Protein AF-A0A936ZKY7-F1 (afdb_monomer_lite)

Structure (mmCIF, N/CA/C/O backbone):
data_AF-A0A936ZKY7-F1
#
_entry.id   AF-A0A936ZKY7-F1
#
loop_
_atom_site.group_PDB
_atom_site.id
_atom_site.type_symbol
_atom_site.label_atom_id
_atom_site.label_alt_id
_atom_site.label_comp_id
_atom_site.label_asym_id
_atom_site.label_entity_id
_atom_site.label_seq_id
_atom_site.pdbx_PDB_ins_code
_atom_site.Cartn_x
_atom_site.Cartn_y
_atom_site.Cartn_z
_atom_site.occupancy
_atom_site.B_iso_or_equiv
_atom_site.auth_seq_id
_atom_site.auth_comp_id
_atom_site.auth_asym_id
_atom_site.auth_atom_id
_atom_site.pdbx_PDB_model_num
ATOM 1 N N . MET A 1 1 ? 12.073 -1.180 -9.053 1.00 89.88 1 MET A N 1
ATOM 2 C CA . MET A 1 1 ? 10.635 -1.203 -9.412 1.00 89.88 1 MET A CA 1
ATOM 3 C C . MET A 1 1 ? 10.148 0.223 -9.666 1.00 89.88 1 MET A C 1
ATOM 5 O O . MET A 1 1 ? 10.861 1.143 -9.271 1.00 89.88 1 MET A O 1
ATOM 9 N N . ARG A 1 2 ? 9.019 0.441 -10.356 1.00 96.62 2 ARG A N 1
ATOM 10 C CA . ARG A 1 2 ? 8.497 1.791 -10.652 1.00 96.62 2 ARG A CA 1
ATOM 11 C C . ARG A 1 2 ? 7.019 1.915 -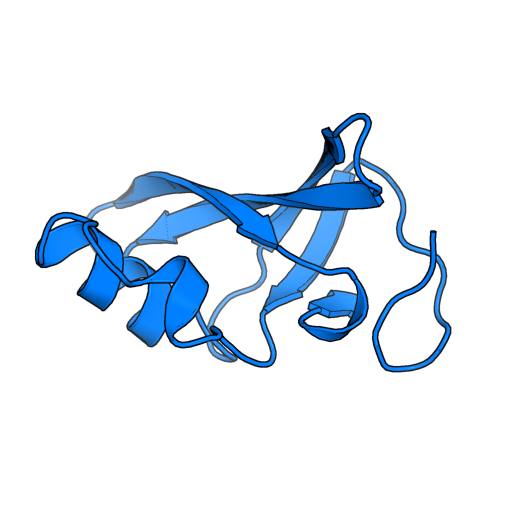10.282 1.00 96.62 2 ARG A C 1
ATOM 13 O O . ARG A 1 2 ? 6.297 0.931 -10.390 1.00 96.62 2 ARG A O 1
ATOM 20 N N . ASP A 1 3 ? 6.619 3.104 -9.851 1.00 97.19 3 ASP A N 1
ATOM 21 C CA . ASP A 1 3 ? 5.248 3.463 -9.485 1.00 97.19 3 ASP A CA 1
ATOM 22 C C . ASP A 1 3 ? 4.349 3.672 -10.722 1.00 97.19 3 ASP A C 1
ATOM 24 O O . ASP A 1 3 ? 4.796 3.537 -11.867 1.00 97.19 3 ASP A O 1
ATOM 28 N N . VAL A 1 4 ? 3.085 4.045 -10.501 1.00 97.00 4 VAL A N 1
ATOM 29 C CA . VAL A 1 4 ? 2.103 4.316 -11.568 1.00 97.00 4 VAL A CA 1
ATOM 30 C C . VAL A 1 4 ? 2.515 5.435 -12.542 1.00 97.00 4 VAL A C 1
ATOM 32 O O . VAL A 1 4 ? 2.042 5.468 -13.674 1.00 97.00 4 VAL A O 1
ATOM 35 N N . ASN A 1 5 ? 3.426 6.324 -12.140 1.00 96.69 5 ASN A N 1
ATOM 36 C CA . ASN A 1 5 ? 3.940 7.439 -12.938 1.00 96.69 5 ASN A CA 1
ATOM 37 C C . ASN A 1 5 ? 5.341 7.160 -13.514 1.00 96.69 5 ASN A C 1
ATOM 39 O O . ASN A 1 5 ? 5.981 8.057 -14.064 1.00 96.69 5 ASN A O 1
ATOM 43 N N . GLY A 1 6 ? 5.858 5.939 -13.361 1.00 96.38 6 GLY A N 1
ATOM 44 C CA . GLY A 1 6 ? 7.201 5.571 -13.794 1.00 96.38 6 GLY A CA 1
ATOM 45 C C . GLY A 1 6 ? 8.326 6.071 -12.881 1.00 96.38 6 GLY A C 1
ATOM 46 O O . GLY A 1 6 ? 9.497 5.902 -13.237 1.00 96.38 6 GLY A O 1
ATOM 47 N N . LYS A 1 7 ? 8.034 6.651 -11.711 1.00 96.75 7 LYS A N 1
ATOM 48 C CA . LYS A 1 7 ? 9.055 7.025 -10.720 1.00 96.75 7 LYS A CA 1
ATOM 49 C C . LYS A 1 7 ? 9.616 5.773 -10.038 1.00 96.75 7 LYS A C 1
ATOM 51 O O . LYS A 1 7 ? 8.877 4.813 -9.832 1.00 96.75 7 LYS A O 1
ATOM 56 N N . PRO A 1 8 ? 10.912 5.737 -9.691 1.00 96.44 8 PRO A N 1
ATOM 57 C CA . PRO A 1 8 ? 11.483 4.608 -8.969 1.00 96.44 8 PRO A CA 1
ATOM 58 C C . PRO A 1 8 ? 10.863 4.473 -7.573 1.00 96.44 8 PRO A C 1
ATOM 60 O O . PRO A 1 8 ? 10.679 5.460 -6.867 1.00 96.44 8 PRO A O 1
ATOM 63 N N . LEU A 1 9 ? 10.582 3.233 -7.182 1.00 96.44 9 LEU A N 1
ATOM 64 C CA . LEU A 1 9 ? 10.184 2.861 -5.827 1.00 96.44 9 LEU A CA 1
ATOM 65 C C . LEU A 1 9 ? 11.421 2.360 -5.076 1.00 96.44 9 LEU A C 1
ATOM 67 O O . LEU A 1 9 ? 12.106 1.461 -5.572 1.00 96.44 9 LEU A O 1
ATOM 71 N N . ILE A 1 10 ? 11.716 2.984 -3.934 1.00 95.69 10 ILE A N 1
ATOM 72 C CA . ILE A 1 10 ? 12.914 2.753 -3.116 1.00 95.69 10 ILE A CA 1
ATOM 73 C C . ILE A 1 10 ? 12.471 2.438 -1.687 1.00 95.69 10 ILE A C 1
ATOM 75 O O . ILE A 1 10 ? 11.582 3.105 -1.157 1.00 95.69 10 ILE A O 1
ATOM 79 N N . ASP A 1 11 ? 13.102 1.452 -1.059 1.00 95.69 11 ASP A N 1
ATOM 80 C CA . ASP A 1 11 ? 12.816 1.066 0.323 1.00 95.69 11 ASP A CA 1
ATOM 81 C C . ASP A 1 11 ? 13.015 2.243 1.286 1.00 95.69 11 ASP A C 1
ATOM 83 O O . ASP A 1 11 ? 13.970 3.016 1.196 1.00 95.69 11 ASP A O 1
ATOM 87 N N . GLY A 1 12 ? 12.073 2.402 2.211 1.00 96.38 12 GLY A N 1
ATOM 88 C CA . GLY A 1 12 ? 11.998 3.533 3.128 1.00 96.38 12 GLY A CA 1
ATOM 89 C C . GLY A 1 12 ? 11.380 4.801 2.535 1.00 96.38 12 GLY A C 1
ATOM 90 O O . GLY A 1 12 ? 11.129 5.736 3.296 1.00 96.38 12 GLY A O 1
ATOM 91 N N . ALA A 1 13 ? 11.100 4.854 1.228 1.00 96.25 13 ALA A N 1
ATOM 92 C CA . ALA A 1 13 ? 10.441 6.006 0.624 1.00 96.25 13 ALA A CA 1
ATOM 93 C C . ALA A 1 13 ? 8.995 6.155 1.109 1.00 96.25 13 ALA A C 1
ATOM 95 O O . ALA A 1 13 ? 8.316 5.184 1.458 1.00 96.25 13 ALA A O 1
ATOM 96 N N . SER A 1 14 ? 8.520 7.399 1.081 1.00 97.31 14 SER A N 1
ATOM 97 C CA . SER A 1 14 ? 7.115 7.701 1.293 1.00 97.31 14 SER A CA 1
ATOM 98 C C . SER A 1 14 ? 6.352 7.580 -0.027 1.00 97.31 14 SER A C 1
ATOM 100 O O . SER A 1 14 ? 6.799 8.052 -1.075 1.00 97.31 14 SER A O 1
ATOM 102 N N . VAL A 1 15 ? 5.223 6.881 0.012 1.00 97.81 15 VAL A N 1
ATOM 103 C CA . VAL A 1 15 ? 4.374 6.612 -1.151 1.00 97.81 15 VAL A CA 1
ATOM 104 C C . VAL A 1 15 ? 2.909 6.760 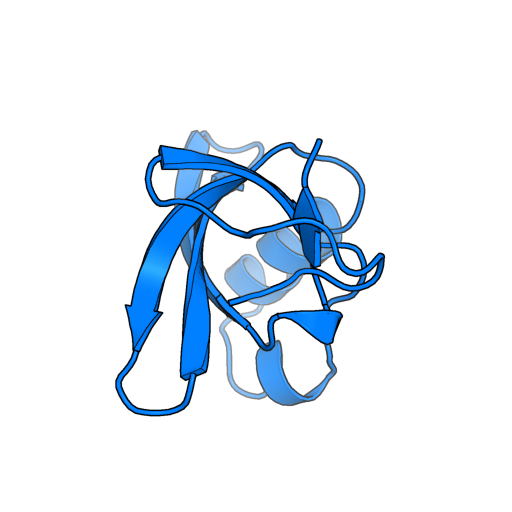-0.760 1.00 97.81 15 VAL A C 1
ATOM 106 O O . VAL A 1 15 ? 2.558 6.666 0.412 1.00 97.81 15 VAL A O 1
ATOM 109 N N . ARG A 1 16 ? 2.023 6.965 -1.731 1.00 97.75 16 ARG A N 1
ATOM 110 C CA . ARG A 1 16 ? 0.570 6.887 -1.527 1.00 97.75 16 ARG A CA 1
ATOM 111 C C . ARG A 1 16 ? 0.007 5.679 -2.244 1.00 97.75 16 ARG A C 1
ATOM 113 O O . ARG A 1 16 ? 0.353 5.435 -3.400 1.00 97.75 16 ARG A O 1
ATOM 120 N N . LEU A 1 17 ? -0.909 4.977 -1.586 1.00 97.81 17 LEU A N 1
ATOM 121 C CA . LEU A 1 17 ? -1.793 4.027 -2.247 1.00 97.81 17 LEU A CA 1
ATOM 122 C C . LEU A 1 17 ? -2.863 4.816 -3.008 1.00 97.81 17 LEU A C 1
ATOM 124 O O . LEU A 1 17 ? -3.706 5.458 -2.394 1.00 97.81 17 LEU A O 1
ATOM 128 N N . ILE A 1 18 ? -2.824 4.785 -4.337 1.00 97.50 18 ILE A N 1
ATOM 129 C CA . ILE A 1 18 ? -3.742 5.543 -5.201 1.00 97.50 18 ILE A CA 1
ATOM 130 C C . ILE A 1 18 ? -5.061 4.796 -5.417 1.00 97.50 18 ILE A C 1
ATOM 132 O O . ILE A 1 18 ? -6.115 5.401 -5.615 1.00 97.50 18 ILE A O 1
ATOM 136 N N . ARG A 1 19 ? -5.014 3.462 -5.366 1.00 95.56 19 ARG A N 1
ATOM 137 C CA . ARG A 1 19 ? -6.190 2.595 -5.458 1.00 95.56 19 ARG A CA 1
ATOM 138 C C . ARG A 1 19 ? -5.999 1.331 -4.627 1.00 95.56 19 ARG A C 1
ATOM 140 O O . ARG A 1 19 ? -4.924 0.737 -4.659 1.00 95.56 19 ARG A O 1
ATOM 147 N N . ALA A 1 20 ? -7.063 0.878 -3.977 1.00 95.50 20 ALA A N 1
ATOM 148 C CA . ALA A 1 20 ? -7.140 -0.442 -3.364 1.00 95.50 20 ALA A CA 1
ATOM 149 C C . ALA A 1 20 ? -7.951 -1.376 -4.286 1.00 95.50 20 ALA A C 1
ATOM 151 O O . ALA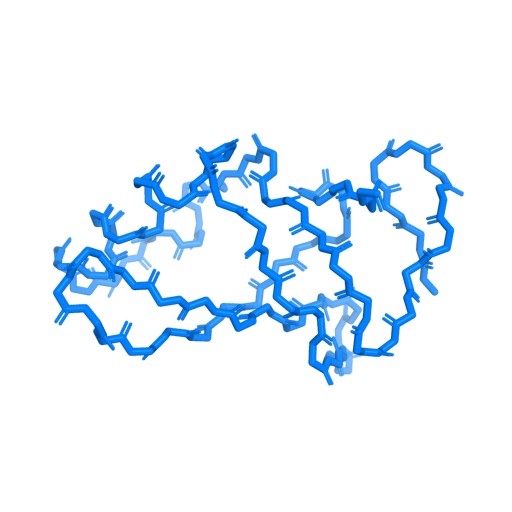 A 1 20 ? -9.164 -1.184 -4.411 1.00 95.50 20 ALA A O 1
ATOM 152 N N . PRO A 1 21 ? -7.322 -2.344 -4.982 1.00 94.00 21 PRO A N 1
ATOM 153 C CA . PRO A 1 21 ? -8.057 -3.289 -5.821 1.00 94.00 21 PRO A CA 1
ATOM 154 C C . PRO A 1 21 ? -8.989 -4.162 -4.968 1.00 94.00 21 PRO A C 1
ATOM 156 O O . PRO A 1 21 ? -8.700 -4.442 -3.807 1.00 94.00 21 PRO A O 1
ATOM 159 N N . ALA A 1 22 ? -10.112 -4.613 -5.532 1.00 94.62 22 ALA A N 1
ATOM 160 C CA . ALA A 1 22 ? -11.099 -5.400 -4.786 1.00 94.62 22 ALA A CA 1
ATOM 161 C C . ALA A 1 22 ? -10.507 -6.712 -4.245 1.00 94.62 22 ALA A C 1
ATOM 163 O O . ALA A 1 22 ? -10.918 -7.198 -3.195 1.00 94.62 22 ALA A O 1
ATOM 164 N N . GLU A 1 23 ? -9.525 -7.266 -4.952 1.00 94.50 23 GLU A N 1
ATOM 165 C CA . GLU A 1 23 ? -8.767 -8.458 -4.582 1.00 94.50 23 GLU A CA 1
ATOM 166 C C . GLU A 1 23 ? -7.946 -8.249 -3.309 1.00 94.50 23 GLU A C 1
ATOM 168 O O . GLU A 1 23 ? -7.853 -9.177 -2.515 1.00 94.50 23 GLU A O 1
ATOM 173 N N . LEU A 1 24 ? -7.419 -7.038 -3.081 1.00 95.19 24 LEU A N 1
ATOM 174 C CA . LEU A 1 24 ? -6.695 -6.698 -1.851 1.00 95.19 24 LEU A CA 1
ATOM 175 C C . LEU A 1 24 ? -7.615 -6.766 -0.629 1.00 95.19 24 LEU A C 1
ATOM 177 O O . LEU A 1 24 ? -7.190 -7.170 0.441 1.00 95.19 24 LEU A O 1
ATOM 181 N N . LEU A 1 25 ? -8.877 -6.363 -0.789 1.00 96.56 25 LEU A N 1
ATOM 182 C CA . LEU A 1 25 ? -9.843 -6.281 0.310 1.00 96.56 25 LEU A CA 1
ATOM 183 C C . LEU A 1 25 ? -10.574 -7.606 0.560 1.00 96.56 25 LEU A C 1
ATOM 185 O O . LEU A 1 25 ? -11.205 -7.795 1.601 1.00 96.56 25 LEU A O 1
ATOM 189 N N . ARG A 1 26 ? -10.557 -8.517 -0.416 1.00 96.19 26 ARG A N 1
ATOM 190 C CA . ARG A 1 26 ? -11.368 -9.733 -0.388 1.00 96.19 26 ARG A CA 1
ATOM 191 C C . ARG A 1 26 ? -10.854 -10.696 0.679 1.00 96.19 26 ARG A C 1
ATOM 193 O O . ARG A 1 26 ? -9.724 -11.157 0.614 1.00 96.19 26 ARG A O 1
ATOM 200 N N . GLY A 1 27 ? -11.734 -11.064 1.610 1.00 92.50 27 GLY A N 1
ATOM 201 C CA . GLY A 1 27 ? -11.419 -12.021 2.674 1.00 92.50 27 GLY A CA 1
ATOM 202 C C . GLY A 1 27 ? -10.705 -11.412 3.882 1.00 92.50 27 GLY A C 1
ATOM 203 O O . GLY A 1 27 ? -10.466 -12.137 4.843 1.00 92.50 27 GLY A O 1
ATOM 204 N N . LEU A 1 28 ? -10.418 -10.105 3.866 1.00 95.44 28 LEU A N 1
ATOM 205 C CA . LEU A 1 28 ? -9.914 -9.399 5.040 1.00 95.44 28 LEU A CA 1
ATOM 206 C C . LEU A 1 28 ? -11.041 -9.131 6.054 1.00 95.44 28 LEU A C 1
ATOM 208 O O . LEU A 1 28 ? -12.193 -8.925 5.642 1.00 95.44 28 LEU A O 1
ATOM 212 N N . PRO A 1 29 ? -10.727 -9.077 7.360 1.00 96.19 29 PRO A N 1
ATOM 213 C CA . PRO A 1 29 ? -11.611 -8.515 8.376 1.00 96.19 29 PRO A CA 1
ATOM 214 C C . PRO A 1 29 ? -12.159 -7.142 7.973 1.00 96.19 29 PRO A C 1
ATOM 216 O O . PRO A 1 29 ? -11.510 -6.381 7.253 1.00 96.19 29 PRO A O 1
ATOM 219 N N . LEU A 1 30 ? -13.370 -6.815 8.434 1.00 95.81 30 LEU A N 1
ATOM 220 C CA . LEU A 1 30 ? -14.014 -5.544 8.089 1.00 95.81 30 LEU A CA 1
ATOM 221 C C . LEU A 1 30 ? -13.159 -4.339 8.515 1.00 95.81 30 LEU A C 1
ATOM 223 O O . LEU A 1 30 ? -13.035 -3.394 7.742 1.00 95.81 30 LEU A O 1
ATOM 227 N N . GLU A 1 31 ? -12.533 -4.411 9.691 1.00 95.50 31 GLU A N 1
ATOM 228 C CA . GLU A 1 31 ? -11.655 -3.359 10.219 1.00 95.50 31 GLU A CA 1
ATOM 229 C C . GLU A 1 31 ? -10.467 -3.062 9.291 1.00 95.50 31 GLU A C 1
ATOM 231 O O . GLU A 1 31 ? -10.215 -1.904 8.965 1.00 95.50 31 GLU A O 1
ATOM 236 N N . ASP A 1 32 ? -9.810 -4.096 8.761 1.00 96.12 32 ASP A N 1
ATOM 237 C CA . ASP A 1 32 ? -8.688 -3.939 7.831 1.00 96.12 32 ASP A CA 1
ATOM 238 C C . ASP A 1 32 ? -9.158 -3.377 6.488 1.00 96.12 32 ASP A C 1
ATOM 240 O O . ASP A 1 32 ? -8.503 -2.521 5.889 1.00 96.12 32 ASP A O 1
ATOM 244 N N . GLN A 1 33 ? -10.329 -3.814 6.008 1.00 97.31 33 GLN A N 1
ATOM 245 C CA . GLN A 1 33 ? -10.910 -3.245 4.793 1.00 97.31 33 GLN A CA 1
ATOM 246 C C . GLN A 1 33 ? -11.192 -1.749 4.952 1.00 97.31 33 GLN A C 1
ATOM 248 O O . GLN A 1 33 ? -10.945 -0.976 4.024 1.00 97.31 33 GLN A O 1
ATOM 253 N N . GLU A 1 34 ? -11.729 -1.337 6.099 1.00 96.31 34 GLU A N 1
ATOM 254 C CA . GLU A 1 34 ? -11.998 0.066 6.411 1.00 96.31 34 GLU A CA 1
ATOM 255 C C . GLU A 1 34 ? -10.703 0.868 6.5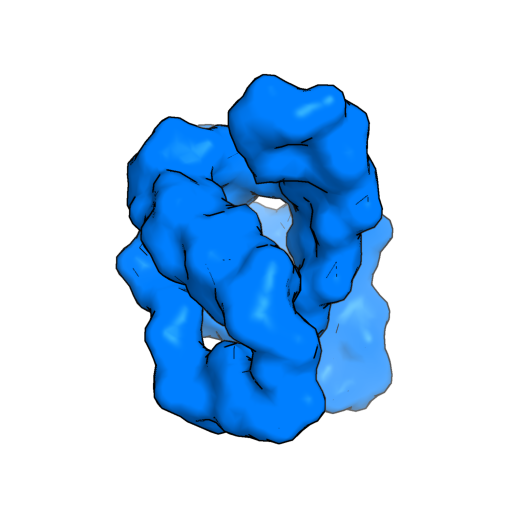59 1.00 96.31 34 GLU A C 1
ATOM 257 O O . GLU A 1 34 ? -10.597 1.943 5.965 1.00 96.31 34 GLU A O 1
ATOM 262 N N . ALA A 1 35 ? -9.692 0.325 7.241 1.00 97.38 35 ALA A N 1
ATOM 263 C CA . ALA A 1 35 ? -8.379 0.948 7.381 1.00 97.38 35 ALA A CA 1
ATOM 264 C C . ALA A 1 35 ? -7.706 1.178 6.018 1.00 97.38 35 ALA A C 1
ATOM 266 O O . ALA A 1 35 ? -7.233 2.281 5.742 1.00 97.38 35 ALA A O 1
ATOM 267 N N . ILE A 1 36 ? -7.712 0.181 5.126 1.00 97.62 36 ILE A N 1
ATOM 268 C CA . ILE A 1 36 ? -7.132 0.300 3.779 1.00 97.62 36 ILE A CA 1
ATOM 269 C C . ILE A 1 36 ? -7.919 1.305 2.927 1.00 97.62 36 ILE A C 1
ATOM 271 O O . ILE A 1 36 ? -7.320 2.124 2.224 1.00 97.62 36 ILE A O 1
ATOM 275 N N . ARG A 1 37 ? -9.259 1.269 2.976 1.00 96.25 37 ARG A N 1
ATOM 276 C CA . ARG A 1 37 ? -10.107 2.224 2.239 1.00 96.25 37 ARG A CA 1
ATOM 277 C C . ARG A 1 37 ? -9.865 3.653 2.701 1.00 96.25 37 ARG A C 1
ATOM 279 O O . ARG A 1 37 ? -9.697 4.519 1.853 1.00 96.25 37 ARG A O 1
ATOM 286 N N . TRP A 1 38 ? -9.808 3.875 4.013 1.00 95.88 38 TRP A N 1
ATOM 287 C CA . TRP A 1 38 ? -9.464 5.171 4.589 1.00 95.88 38 TRP A CA 1
ATOM 288 C C . TRP A 1 38 ? -8.067 5.616 4.160 1.00 95.88 38 TRP A C 1
ATOM 290 O O . TRP A 1 38 ? -7.884 6.760 3.772 1.00 95.88 38 TRP A O 1
ATOM 300 N N . ALA A 1 39 ? -7.084 4.716 4.181 1.00 96.62 39 ALA A N 1
ATOM 301 C CA . ALA A 1 39 ? -5.707 5.069 3.874 1.00 96.62 39 ALA A CA 1
ATOM 302 C C . ALA A 1 39 ? -5.472 5.374 2.381 1.00 96.62 39 ALA A C 1
ATOM 304 O O . ALA A 1 39 ? -4.531 6.090 2.026 1.00 96.62 39 ALA A O 1
ATOM 305 N N . THR A 1 40 ? -6.316 4.837 1.497 1.00 96.94 40 THR A N 1
ATOM 306 C CA . THR A 1 40 ? -6.227 5.046 0.047 1.00 96.94 40 THR A CA 1
ATOM 307 C C . THR A 1 40 ? -6.398 6.531 -0.283 1.00 96.94 40 THR A C 1
ATOM 309 O O . THR A 1 40 ? -7.417 7.131 0.030 1.00 96.94 40 THR A O 1
ATOM 312 N N . ASN A 1 41 ? -5.406 7.119 -0.951 1.00 92.69 41 ASN A N 1
ATOM 313 C CA . ASN A 1 41 ? -5.245 8.544 -1.271 1.00 92.69 41 ASN A CA 1
ATOM 314 C C . ASN A 1 41 ? -5.081 9.510 -0.087 1.00 92.69 41 ASN A C 1
ATOM 316 O O . ASN A 1 41 ? -4.518 10.588 -0.295 1.00 92.69 41 ASN A O 1
ATOM 320 N N . GLU A 1 42 ? -5.470 9.144 1.131 1.00 91.31 42 GLU A N 1
ATOM 321 C CA . GLU A 1 42 ? -5.426 10.049 2.284 1.00 91.31 42 GLU A CA 1
ATOM 322 C C . GLU A 1 42 ? -4.043 10.118 2.937 1.00 91.31 42 GLU A C 1
ATOM 324 O O . GLU A 1 42 ? -3.536 11.212 3.209 1.00 91.31 42 GLU A O 1
ATOM 329 N N . VAL A 1 43 ? -3.391 8.969 3.149 1.00 94.56 43 VAL A N 1
ATOM 330 C CA . VAL A 1 43 ? -2.152 8.908 3.937 1.00 94.56 43 VAL A CA 1
ATOM 331 C C . VAL A 1 43 ? -0.922 8.546 3.126 1.00 94.56 43 VAL A C 1
ATOM 333 O O . VAL A 1 43 ? -0.940 7.748 2.189 1.00 94.56 43 VAL A O 1
ATOM 336 N N . ALA A 1 44 ? 0.186 9.142 3.549 1.00 96.44 44 ALA A N 1
ATOM 337 C CA . ALA A 1 44 ? 1.512 8.726 3.156 1.00 96.44 44 ALA A CA 1
ATOM 338 C C . ALA A 1 44 ? 1.875 7.429 3.898 1.00 96.44 44 ALA A C 1
ATOM 340 O O . ALA A 1 44 ? 1.847 7.369 5.127 1.00 96.44 44 ALA A O 1
ATOM 341 N N . MET A 1 45 ? 2.212 6.400 3.136 1.00 97.94 45 MET A N 1
ATOM 342 C CA . MET A 1 45 ? 2.657 5.095 3.608 1.00 97.94 45 MET A CA 1
ATOM 343 C C . MET A 1 45 ? 4.170 4.986 3.443 1.00 97.94 45 MET A C 1
ATOM 345 O O . MET A 1 45 ? 4.769 5.675 2.610 1.00 97.94 45 MET A O 1
ATOM 349 N N . ARG A 1 46 ? 4.800 4.107 4.215 1.00 98.25 46 ARG A N 1
ATOM 350 C CA . ARG A 1 46 ? 6.212 3.771 4.039 1.00 98.25 46 ARG A CA 1
ATOM 351 C C . ARG A 1 46 ? 6.325 2.532 3.163 1.00 98.25 46 ARG A C 1
ATOM 353 O O . ARG A 1 46 ? 5.726 1.511 3.479 1.00 98.25 46 ARG A O 1
ATOM 360 N N . LEU A 1 47 ? 7.125 2.602 2.103 1.00 98.00 47 LEU A N 1
ATOM 361 C CA . LEU A 1 47 ? 7.521 1.414 1.353 1.00 98.00 47 LEU A CA 1
ATOM 362 C C . LEU A 1 47 ? 8.550 0.640 2.178 1.00 98.00 47 LEU A C 1
ATOM 364 O O . LEU A 1 47 ? 9.606 1.182 2.509 1.00 98.00 47 LEU A O 1
ATOM 368 N N . VAL A 1 48 ? 8.231 -0.594 2.553 1.00 97.62 48 VAL A N 1
ATOM 369 C CA . VAL A 1 48 ? 9.083 -1.405 3.442 1.00 97.62 48 VAL A CA 1
ATOM 370 C C . VAL A 1 48 ? 9.954 -2.387 2.668 1.00 97.62 48 VAL A C 1
ATOM 372 O O . VAL A 1 48 ? 11.055 -2.695 3.115 1.00 97.62 48 VAL A O 1
ATOM 375 N N . GLY A 1 49 ? 9.490 -2.813 1.496 1.00 96.56 49 GLY A N 1
ATOM 376 C CA . GLY A 1 49 ? 10.214 -3.710 0.610 1.00 96.56 49 GLY A CA 1
ATOM 377 C C . GLY A 1 49 ? 9.341 -4.186 -0.545 1.00 96.56 49 GLY A C 1
ATOM 378 O O . GLY A 1 49 ? 8.331 -3.560 -0.891 1.00 96.56 49 GLY A O 1
ATOM 379 N N . ALA A 1 50 ? 9.729 -5.313 -1.131 1.00 96.44 50 ALA A N 1
ATOM 380 C CA . ALA A 1 50 ? 8.973 -6.007 -2.160 1.00 96.44 50 ALA A CA 1
ATOM 381 C C . ALA A 1 50 ? 9.026 -7.522 -1.938 1.00 96.44 50 ALA A C 1
ATOM 383 O O . ALA A 1 50 ? 10.013 -8.028 -1.403 1.00 96.44 50 ALA A O 1
ATOM 384 N N . ASP A 1 51 ? 7.978 -8.230 -2.354 1.00 96.00 51 ASP A N 1
ATOM 385 C CA . ASP A 1 51 ? 7.957 -9.694 -2.347 1.00 96.00 51 ASP A CA 1
ATOM 386 C C . ASP A 1 51 ? 8.591 -10.287 -3.622 1.00 96.00 51 ASP A C 1
ATOM 388 O O . ASP A 1 51 ? 8.892 -9.585 -4.594 1.00 96.00 51 ASP A O 1
ATOM 392 N N . ASP A 1 52 ? 8.750 -11.613 -3.640 1.00 96.56 52 ASP A N 1
ATOM 393 C CA . ASP A 1 52 ? 9.293 -12.354 -4.788 1.00 96.56 52 ASP A CA 1
ATOM 394 C C . ASP A 1 52 ? 8.383 -12.308 -6.036 1.00 96.56 52 ASP A C 1
ATOM 396 O O . ASP A 1 52 ? 8.796 -12.705 -7.128 1.00 96.56 52 ASP A O 1
ATOM 400 N N . TYR A 1 53 ? 7.149 -11.810 -5.901 1.00 95.38 53 TYR A N 1
ATOM 401 C CA . TYR A 1 53 ? 6.171 -11.668 -6.982 1.00 95.38 53 TYR A CA 1
ATOM 402 C C . TYR A 1 53 ? 6.137 -10.249 -7.573 1.00 95.38 53 TYR A C 1
ATOM 404 O O . TYR A 1 53 ? 5.393 -9.994 -8.524 1.00 95.38 53 TYR A O 1
ATOM 412 N N . GLY A 1 54 ? 6.952 -9.326 -7.052 1.00 95.00 54 GLY A N 1
ATOM 413 C CA . GLY A 1 54 ? 7.036 -7.945 -7.520 1.00 95.00 54 GLY A CA 1
ATOM 414 C C . GLY A 1 54 ? 5.939 -7.025 -6.980 1.00 95.00 54 GLY A C 1
ATOM 415 O O . GLY A 1 54 ? 5.713 -5.954 -7.551 1.00 95.00 54 GLY A O 1
ATOM 416 N N . ASN A 1 55 ? 5.251 -7.408 -5.904 1.00 97.25 55 ASN A N 1
ATOM 417 C CA . ASN A 1 55 ? 4.408 -6.492 -5.141 1.00 97.25 55 ASN A CA 1
ATOM 418 C C . ASN A 1 55 ? 5.271 -5.679 -4.174 1.00 97.25 55 ASN A C 1
ATOM 420 O O . ASN A 1 55 ? 6.276 -6.170 -3.668 1.00 97.25 55 ASN A O 1
ATOM 424 N N . VAL A 1 56 ? 4.867 -4.442 -3.889 1.00 97.44 56 VAL A N 1
ATOM 425 C CA . VAL A 1 56 ? 5.451 -3.646 -2.804 1.00 97.44 56 VAL A CA 1
ATOM 426 C C . VAL A 1 56 ? 4.731 -3.909 -1.500 1.00 97.44 56 VAL A C 1
ATOM 428 O O . VAL A 1 56 ? 3.502 -3.956 -1.474 1.00 97.44 56 VAL A O 1
ATOM 431 N N . GLU A 1 57 ? 5.498 -3.993 -0.422 1.00 98.25 57 GLU A N 1
ATOM 432 C CA . GLU A 1 57 ? 4.971 -3.947 0.933 1.00 98.25 57 GLU A CA 1
ATOM 433 C C . GLU A 1 57 ? 4.870 -2.492 1.394 1.00 98.25 57 GLU A C 1
ATOM 435 O O . GLU A 1 57 ? 5.843 -1.732 1.312 1.00 98.25 57 GLU A O 1
ATOM 440 N N . LEU A 1 58 ? 3.697 -2.106 1.892 1.00 98.12 58 LEU A N 1
ATOM 441 C CA . LEU A 1 58 ? 3.436 -0.786 2.451 1.00 98.12 58 LEU A CA 1
ATOM 442 C C . LEU A 1 58 ? 3.083 -0.898 3.927 1.00 98.12 58 LEU A C 1
ATOM 444 O O . LEU A 1 58 ? 2.213 -1.681 4.292 1.00 98.12 58 LEU A O 1
ATOM 448 N N . GLU A 1 59 ? 3.699 -0.054 4.746 1.00 98.44 59 GLU A N 1
ATOM 449 C CA . GLU A 1 59 ? 3.379 0.131 6.159 1.00 98.44 59 GLU A CA 1
ATOM 450 C C . GLU A 1 59 ? 2.606 1.445 6.348 1.00 98.44 59 GLU A C 1
ATOM 452 O O . GLU A 1 59 ? 3.025 2.504 5.863 1.00 98.44 59 GLU A O 1
ATOM 457 N N . PHE A 1 60 ? 1.503 1.402 7.099 1.00 97.81 60 PHE A N 1
ATOM 458 C CA . PHE A 1 60 ? 0.768 2.598 7.519 1.00 97.81 60 PHE A CA 1
ATOM 459 C C . PHE A 1 60 ? 0.122 2.426 8.898 1.00 97.81 60 PHE A C 1
ATOM 461 O O . PHE A 1 60 ? 0.095 1.331 9.461 1.00 97.81 60 PHE A O 1
ATOM 468 N N . LYS A 1 61 ? -0.371 3.529 9.469 1.00 97.56 61 LYS A N 1
ATOM 469 C CA . LYS A 1 61 ? -1.178 3.520 10.694 1.00 97.56 61 LYS A CA 1
ATOM 470 C C . LYS A 1 61 ? -2.573 4.046 10.406 1.00 97.56 61 LYS A C 1
ATOM 472 O O . LYS A 1 61 ? -2.695 5.061 9.726 1.00 97.56 61 LYS A O 1
ATOM 477 N N . ASP A 1 62 ? -3.584 3.378 10.938 1.00 95.88 62 ASP A N 1
ATOM 478 C CA . ASP A 1 62 ? -4.973 3.829 10.861 1.00 95.88 62 ASP A CA 1
ATOM 479 C C . ASP A 1 62 ? -5.282 4.928 11.913 1.00 95.88 62 ASP A C 1
ATOM 481 O O . ASP A 1 62 ? -4.415 5.257 12.736 1.00 95.88 62 ASP A O 1
ATOM 485 N N . PRO A 1 63 ? -6.499 5.513 11.932 1.00 94.25 63 PRO A N 1
ATOM 486 C CA . PRO A 1 63 ? -6.874 6.548 12.903 1.00 94.25 63 PRO A CA 1
ATOM 487 C C . PRO A 1 63 ? -6.838 6.104 14.369 1.00 94.25 63 PRO A C 1
ATOM 489 O O . PRO A 1 63 ? -6.725 6.949 15.255 1.00 94.25 63 PRO A O 1
ATOM 492 N N . SER A 1 64 ? -6.930 4.798 14.640 1.00 95.25 64 SER A N 1
ATOM 493 C CA . SER A 1 64 ? -6.802 4.237 15.990 1.00 95.25 64 SER A CA 1
ATOM 494 C C . SER A 1 64 ? -5.339 4.137 16.445 1.00 95.25 64 SER A C 1
ATOM 496 O O . SER A 1 64 ? -5.061 3.901 17.620 1.00 95.25 64 SER A O 1
ATOM 498 N N . GLY A 1 65 ? -4.393 4.352 15.526 1.00 95.44 65 GLY A N 1
ATOM 499 C CA . GLY A 1 65 ? -2.960 4.193 15.743 1.00 95.44 65 GLY A CA 1
ATOM 500 C C . GLY A 1 65 ? -2.457 2.769 15.493 1.00 95.44 65 GLY A C 1
ATOM 501 O O . GLY A 1 65 ? -1.252 2.529 15.649 1.00 95.44 65 GLY A O 1
ATOM 502 N N . THR A 1 66 ? -3.340 1.853 15.085 1.00 96.69 66 THR A N 1
ATOM 503 C CA . THR A 1 66 ? -3.001 0.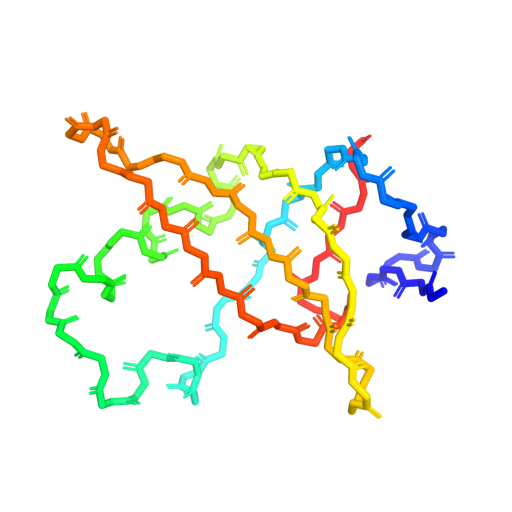465 14.754 1.00 96.69 66 THR A CA 1
ATOM 504 C C . THR A 1 66 ? -2.194 0.431 13.465 1.00 96.69 66 THR A C 1
ATOM 506 O O . THR A 1 66 ? -2.450 1.189 12.529 1.00 96.69 66 THR A O 1
ATOM 509 N N . ARG A 1 67 ? -1.154 -0.406 13.445 1.00 97.38 67 ARG A N 1
ATOM 510 C CA . ARG A 1 67 ? -0.219 -0.515 12.325 1.00 97.38 67 ARG A CA 1
ATOM 511 C C . ARG A 1 67 ? -0.623 -1.661 11.407 1.00 97.38 67 ARG A C 1
ATOM 513 O O . ARG A 1 67 ? -0.868 -2.763 11.884 1.00 97.38 67 ARG A O 1
ATOM 520 N N . HIS A 1 68 ? -0.608 -1.378 10.111 1.00 97.50 68 HIS A N 1
ATOM 521 C CA . HIS A 1 68 ? -1.034 -2.267 9.039 1.00 97.50 68 HIS A CA 1
ATOM 522 C C . HIS A 1 68 ? 0.082 -2.450 8.015 1.00 97.50 68 HIS A C 1
ATOM 524 O O . HIS A 1 68 ? 0.847 -1.514 7.756 1.00 97.50 68 HIS A O 1
ATOM 530 N N . TRP A 1 69 ? 0.122 -3.637 7.409 1.00 97.44 69 TRP A N 1
ATOM 531 C CA . TRP A 1 69 ? 0.997 -3.974 6.290 1.00 97.44 69 TRP A CA 1
ATOM 532 C C . TRP A 1 69 ? 0.175 -4.569 5.158 1.00 97.44 69 TRP A C 1
ATOM 534 O O . TRP A 1 69 ? -0.666 -5.437 5.387 1.00 97.44 69 TRP A O 1
ATOM 544 N N . ILE A 1 70 ? 0.418 -4.102 3.938 1.00 97.44 70 ILE A N 1
ATOM 545 C CA . ILE A 1 70 ? -0.267 -4.592 2.741 1.00 97.44 70 ILE A CA 1
ATOM 546 C C . ILE A 1 70 ? 0.721 -4.813 1.604 1.00 97.44 70 ILE A C 1
ATOM 548 O O . ILE A 1 70 ? 1.624 -4.005 1.398 1.00 97.44 70 ILE A O 1
ATOM 552 N N . PHE A 1 71 ? 0.500 -5.873 0.829 1.00 97.06 71 PHE A N 1
ATOM 553 C CA . PHE A 1 71 ? 1.198 -6.107 -0.431 1.00 97.06 71 PHE A CA 1
ATOM 554 C C . PHE A 1 71 ? 0.329 -5.639 -1.592 1.00 97.06 71 PHE A C 1
ATOM 556 O O . PHE A 1 71 ? -0.817 -6.069 -1.734 1.00 97.06 71 PHE A O 1
ATOM 563 N N . VAL A 1 72 ? 0.862 -4.752 -2.430 1.00 97.25 72 VAL A N 1
ATOM 564 C CA . VAL A 1 72 ? 0.134 -4.214 -3.584 1.00 97.25 72 VAL A CA 1
ATOM 565 C C . VAL A 1 72 ? 1.002 -4.154 -4.827 1.00 97.25 72 VAL A C 1
ATOM 567 O O . VAL A 1 72 ? 2.222 -4.021 -4.764 1.00 97.25 72 VAL A O 1
ATOM 570 N N . GLN A 1 73 ? 0.361 -4.187 -5.993 1.00 97.50 73 GLN A N 1
ATOM 571 C CA . GLN A 1 73 ? 1.070 -3.974 -7.246 1.00 97.50 73 GLN A CA 1
ATOM 572 C C . GLN A 1 73 ? 1.660 -2.554 -7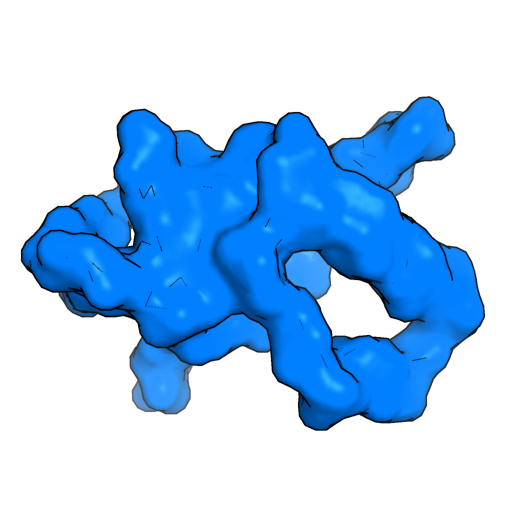.305 1.00 97.50 73 GLN A C 1
ATOM 574 O O . GLN A 1 73 ? 0.996 -1.597 -6.895 1.00 97.50 73 GLN A O 1
ATOM 579 N N . PRO A 1 74 ? 2.841 -2.366 -7.919 1.00 97.12 74 PRO A N 1
ATOM 580 C CA . PRO A 1 74 ? 3.457 -1.044 -8.082 1.00 97.12 74 PRO A CA 1
ATOM 581 C C . PRO A 1 74 ? 2.582 -0.037 -8.841 1.00 97.12 74 PRO A C 1
ATOM 583 O O . PRO A 1 74 ? 2.681 1.170 -8.647 1.00 97.12 74 PRO A O 1
ATOM 586 N N . THR A 1 75 ? 1.673 -0.533 -9.681 1.00 96.81 75 THR A N 1
ATOM 587 C CA . THR A 1 75 ? 0.703 0.283 -10.426 1.00 96.81 75 THR A CA 1
ATOM 588 C C . THR A 1 75 ? -0.411 0.860 -9.549 1.00 96.81 75 THR A C 1
ATOM 590 O O . THR A 1 75 ? -1.189 1.688 -10.017 1.00 96.81 75 THR A O 1
ATOM 593 N N . CYS A 1 76 ? -0.517 0.425 -8.291 1.00 97.62 76 CYS A N 1
ATOM 594 C CA . CYS A 1 76 ? -1.459 0.959 -7.314 1.00 97.62 76 CYS A CA 1
ATOM 595 C C . CYS A 1 76 ? -0.865 2.091 -6.470 1.00 97.62 76 CYS A C 1
ATOM 597 O O . CYS A 1 76 ? -1.607 2.698 -5.700 1.00 97.62 76 CYS A O 1
ATOM 599 N N . VAL A 1 77 ? 0.433 2.384 -6.593 1.00 97.56 77 VAL A N 1
ATOM 600 C CA . VAL A 1 77 ? 1.121 3.371 -5.753 1.00 97.56 77 VAL A CA 1
ATOM 601 C C . VAL A 1 77 ? 1.696 4.523 -6.564 1.00 97.56 77 VAL A C 1
ATOM 603 O O . VAL A 1 77 ? 2.004 4.369 -7.746 1.00 97.56 77 VAL A O 1
ATOM 606 N N . ALA A 1 78 ? 1.879 5.666 -5.907 1.00 97.50 78 ALA A N 1
ATOM 607 C CA . ALA A 1 78 ? 2.662 6.788 -6.412 1.00 97.50 78 ALA A CA 1
ATOM 608 C C . ALA A 1 78 ? 3.687 7.239 -5.366 1.00 97.50 78 ALA A C 1
ATOM 610 O O . ALA A 1 78 ? 3.342 7.432 -4.199 1.00 97.50 78 ALA A O 1
ATOM 611 N N . ALA A 1 79 ? 4.935 7.438 -5.784 1.00 95.25 79 ALA A N 1
ATOM 612 C CA . ALA A 1 79 ? 5.968 8.045 -4.958 1.00 95.25 79 ALA A CA 1
ATOM 613 C C . ALA A 1 79 ? 5.659 9.535 -4.742 1.00 95.25 79 ALA A C 1
ATOM 615 O O . ALA A 1 79 ? 5.434 10.279 -5.713 1.00 95.25 79 ALA A O 1
ATOM 616 N N . THR A 1 80 ? 5.639 9.941 -3.469 1.00 86.31 80 THR A N 1
ATOM 617 C CA . THR A 1 80 ? 5.365 11.321 -3.039 1.00 86.31 80 THR A CA 1
ATOM 618 C C . THR A 1 80 ? 6.600 12.192 -3.145 1.00 86.31 80 THR A C 1
ATOM 620 O O . THR A 1 80 ? 7.662 11.740 -2.665 1.00 86.31 80 THR A O 1
#

Foldseek 3Di:
DAALVRHDDDAFFWKAQQDDDPVQLPPDDPVVNVQVVCRHVPDTWGFHQADPVQWTWTWDAGPVRDIDIGTHHRHRMDGD

Sequence (80 aa):
MRDVNGKPLIDGASVRLIRAPAELLRGLPLEDQEAIRWATNEVAMRLVGADDYGNVELEFKDPSGTRHWIFVQPTCVAAT

Secondary structure (DSSP, 8-state):
-B-TTSPBP-TT-EEEE----HHHHTTS-HHHHHHHHHHTTTSEEEEEEE-TTSPEEEEEE-TT--EEEEEE-GGGEEE-

Organism: NCBI:txid2801330

Radius of gyration: 11.61 Å; chains: 1; bounding box: 27×24×30 Å

pLDDT: mean 96.23, std 1.87, range [86.31, 98.44]